Protein AF-Q0DZA4-F1 (afdb_monomer)

Solvent-accessible surface area (backbone atoms only — not comparable to full-atom values): 10925 Å² total; per-residue (Å²): 141,83,88,88,82,87,83,82,83,79,83,75,82,84,78,84,74,86,78,69,93,74,56,84,88,71,69,67,72,88,69,70,83,80,63,78,86,58,76,79,70,92,64,66,90,57,49,64,59,54,49,51,53,49,52,47,60,74,46,69,79,59,88,46,68,27,33,32,20,37,75,85,76,60,50,64,33,28,71,47,29,43,66,36,91,89,43,83,74,25,34,38,26,76,56,75,38,63,64,41,72,41,78,90,43,74,48,57,72,69,82,75,74,82,75,75,92,77,84,85,91,79,88,78,92,78,90,75,90,85,69,81,81,58,63,51,28,22,45,24,20,33,59,87,77,61,48,73,29,33,33,32,42,84,87,64,38,36,40,33,63,48,57,44,75,42,79,115

Secondary structure (DSSP, 8-state):
-----------------------TTS---------TTS---SS-TTHHHHHHHHHHHHHTT---SEEEE-TTT--EEEEEEEE-SS-TT-EEEEE-SSEEE-TT--EE--------S-----------TT---PPEEEEEEETTT--EEEEE-TTS-EEESS-EEE--

Mean predicted aligned error: 17.56 Å

Foldseek 3Di:
DDDDDDDDPDDDDDDPDDDDDDDPVPPPPPPPDPPPVDPPPPDDPCVVVVVVVVLCVVCVNDDAQFFWAAPPPRHTFDSHWDADPPDRQKIKDLDTDQKDWDPVDWDFPDPPPVDDDDDDDDDDDDDDDDDDRGWTWTFMAGNPPRHTAFTATPVSMTMGRRIDTDGD

pLDDT: mean 75.79, std 18.81, range [34.78, 96.31]

Nearest PDB structures (foldseek):
  8ou5-assembly1_C  TM=7.058E-01  e=1.230E-03  Magnetospirillum gryphiswaldense
  8ou7-assembly3_C  TM=6.328E-01  e=8.113E-04  Magnetospirillum gryphiswaldense
  8bc7-assembly3_C  TM=6.667E-01  e=1.978E-03  Magnetospirillum gryphiswaldense
  6r0v-assembly3_C  TM=5.732E-01  e=2.363E-03  Magnetospirillum gryphiswaldense MSR-1

Organism: Oryza sativa subsp. japonica (NCBI:txid39947)

Radius of gyration: 28.66 Å; Cα contacts (8 Å, |Δi|>4): 218; chains: 1; bounding box: 80×59×77 Å

Sequence (168 aa):
MEPEKSKEAASQPMEADAGGPVDPRELVSSDDEIDYSVEPEFYDPDLDDVDERWVSKQRKGRTSDAVLSCPACFTTLCLDCQRHETYVNQYRAMFVRNCKVKTDQILREGKGKRKNRKGKAADSSTTSEGEKKGAVYHPVCCEVCSTEVGVFDEDEVYHFFNVIPSNS

Structure (mmCIF, N/CA/C/O backbone):
data_AF-Q0DZA4-F1
#
_entry.id   AF-Q0DZA4-F1
#
loop_
_atom_site.group_PDB
_atom_site.id
_atom_site.type_symbol
_atom_site.label_atom_id
_atom_site.label_alt_id
_atom_site.label_comp_id
_atom_site.label_asym_id
_atom_site.label_entity_id
_atom_site.label_seq_id
_atom_site.pdbx_PDB_ins_code
_atom_site.Cartn_x
_atom_site.Cartn_y
_atom_site.Cartn_z
_atom_site.occupancy
_atom_site.B_iso_or_equiv
_atom_site.auth_seq_id
_atom_site.auth_comp_id
_atom_site.auth_asym_id
_atom_site.auth_atom_id
_atom_site.pdbx_PDB_model_num
ATOM 1 N N . MET A 1 1 ? 27.047 -24.185 -15.942 1.00 43.41 1 MET A N 1
ATOM 2 C CA . MET A 1 1 ? 27.638 -23.963 -17.275 1.00 43.41 1 MET A CA 1
ATOM 3 C C . MET A 1 1 ? 26.748 -22.927 -17.937 1.00 43.41 1 MET A C 1
ATOM 5 O O . MET A 1 1 ? 25.626 -23.280 -18.250 1.00 43.41 1 MET A O 1
ATOM 9 N N . GLU A 1 2 ? 27.020 -21.635 -18.027 1.00 60.03 2 GLU A N 1
ATOM 10 C CA . GLU A 1 2 ? 28.014 -20.680 -17.518 1.00 60.03 2 GLU A CA 1
ATOM 11 C C . GLU A 1 2 ? 27.255 -19.338 -17.322 1.00 60.03 2 GLU A C 1
ATOM 13 O O . GLU A 1 2 ? 26.161 -19.207 -17.875 1.00 60.03 2 GLU A O 1
ATOM 18 N N . PRO A 1 3 ? 27.752 -18.367 -16.530 1.00 55.94 3 PRO A N 1
ATOM 19 C CA . PRO A 1 3 ? 27.061 -17.102 -16.264 1.00 55.94 3 PRO A CA 1
ATOM 20 C C . PRO A 1 3 ? 27.668 -15.916 -17.049 1.00 55.94 3 PRO A C 1
ATOM 22 O O . PRO A 1 3 ? 28.881 -15.731 -17.026 1.00 55.94 3 PRO A O 1
ATOM 25 N N . GLU A 1 4 ? 26.850 -15.053 -17.661 1.00 61.06 4 GLU A N 1
ATOM 26 C CA . GLU A 1 4 ? 27.286 -13.762 -18.244 1.00 61.06 4 GLU A CA 1
ATOM 27 C C . GLU A 1 4 ? 26.515 -12.621 -17.553 1.00 61.06 4 GLU A C 1
ATOM 29 O O . GLU A 1 4 ? 25.305 -12.501 -17.701 1.00 61.06 4 GLU A O 1
ATOM 34 N N . LYS A 1 5 ? 27.067 -11.999 -16.504 1.00 55.72 5 LYS A N 1
ATOM 35 C CA . LYS A 1 5 ? 28.046 -10.892 -16.438 1.00 55.72 5 LYS A CA 1
ATOM 36 C C . LYS A 1 5 ? 27.422 -9.508 -16.687 1.00 55.72 5 LYS A C 1
ATOM 38 O O . LYS A 1 5 ? 27.333 -9.005 -17.800 1.00 55.72 5 LYS A O 1
ATOM 43 N N . SER A 1 6 ? 27.056 -8.902 -15.562 1.00 50.12 6 SER A N 1
ATOM 44 C CA . SER A 1 6 ? 26.687 -7.510 -15.314 1.00 50.12 6 SER A CA 1
ATOM 45 C C . SER A 1 6 ? 27.688 -6.509 -15.907 1.00 50.12 6 SER A C 1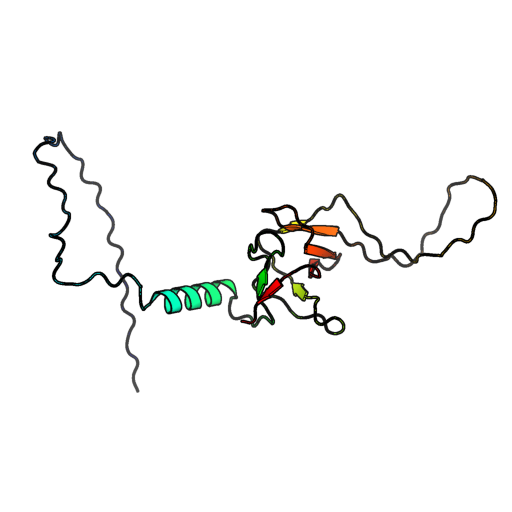
ATOM 47 O O . SER A 1 6 ? 28.897 -6.645 -15.717 1.00 50.12 6 SER A O 1
ATOM 49 N N . LYS A 1 7 ? 27.178 -5.465 -16.574 1.00 58.25 7 LYS A N 1
ATOM 50 C CA . LYS A 1 7 ? 27.932 -4.246 -16.896 1.00 58.25 7 LYS A CA 1
ATOM 51 C C . LYS A 1 7 ? 27.541 -3.145 -15.908 1.00 58.25 7 LYS A C 1
ATOM 53 O O . LYS A 1 7 ? 26.442 -2.607 -15.968 1.00 58.25 7 LYS A O 1
ATOM 58 N N . GLU A 1 8 ? 28.453 -2.864 -14.983 1.00 47.19 8 GLU A N 1
ATOM 59 C CA . GLU A 1 8 ? 28.474 -1.671 -14.134 1.00 47.19 8 GLU A CA 1
ATOM 60 C C . GLU A 1 8 ? 28.627 -0.412 -15.000 1.00 47.19 8 GLU A C 1
ATOM 62 O O . GLU A 1 8 ? 29.615 -0.263 -15.719 1.00 47.19 8 GLU A O 1
ATOM 67 N N . ALA A 1 9 ? 27.663 0.507 -14.911 1.00 50.69 9 ALA A N 1
ATOM 68 C CA . ALA A 1 9 ? 27.836 1.881 -15.362 1.00 50.69 9 ALA A CA 1
ATOM 69 C C . ALA A 1 9 ? 28.617 2.638 -14.278 1.00 50.69 9 ALA A C 1
ATOM 71 O O . ALA A 1 9 ? 28.088 2.973 -13.218 1.00 50.69 9 ALA A O 1
ATOM 72 N N . ALA A 1 10 ? 29.908 2.840 -14.533 1.00 45.31 10 ALA A N 1
ATOM 73 C CA . ALA A 1 10 ? 30.802 3.609 -13.686 1.00 45.31 10 ALA A CA 1
ATOM 74 C C . ALA A 1 10 ? 30.398 5.093 -13.694 1.00 45.31 10 ALA A C 1
ATOM 76 O O . ALA A 1 10 ? 30.588 5.792 -14.688 1.00 45.31 10 ALA A O 1
ATOM 77 N N . SER A 1 11 ? 29.872 5.586 -12.573 1.00 47.75 11 SER A N 1
ATOM 78 C CA . SER A 1 11 ? 29.773 7.019 -12.298 1.00 47.75 11 SER A CA 1
ATOM 79 C C . SER A 1 11 ? 31.179 7.560 -12.021 1.00 47.75 11 SER A C 1
ATOM 81 O O . SER A 1 11 ? 31.734 7.320 -10.947 1.00 47.75 11 SER A O 1
ATOM 83 N N . GLN A 1 12 ? 31.780 8.249 -12.989 1.00 47.38 12 GLN A N 1
ATOM 84 C CA . GLN A 1 12 ? 33.015 8.998 -12.752 1.00 47.38 12 GLN A CA 1
ATOM 85 C C . GLN A 1 12 ? 32.698 10.300 -11.993 1.00 47.38 12 GLN A C 1
ATOM 87 O O . GLN A 1 12 ? 31.665 10.920 -12.260 1.00 47.38 12 GLN A O 1
ATOM 92 N N . PRO A 1 13 ? 33.542 10.711 -11.031 1.00 43.53 13 PRO A N 1
ATOM 93 C CA . PRO A 1 13 ? 33.351 11.952 -10.296 1.00 43.53 13 PRO A CA 1
ATOM 94 C C . PRO A 1 13 ? 33.627 13.146 -11.217 1.00 43.53 13 PRO A C 1
ATOM 96 O O . PRO A 1 13 ? 34.617 13.174 -11.942 1.00 43.53 13 PRO A O 1
ATOM 99 N N . MET A 1 14 ? 3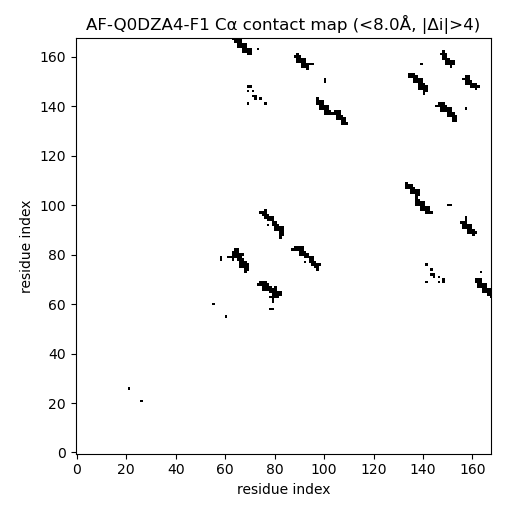2.730 14.130 -11.194 1.00 53.34 14 MET A N 1
ATOM 100 C CA . MET A 1 14 ? 32.925 15.412 -11.866 1.00 53.34 14 MET A CA 1
ATOM 101 C C . MET A 1 14 ? 33.959 16.215 -11.070 1.00 53.34 14 MET A C 1
ATOM 103 O O . MET A 1 14 ? 33.644 16.786 -10.026 1.00 53.34 14 MET A O 1
ATOM 107 N N . GLU A 1 15 ? 35.204 16.211 -11.537 1.00 46.72 15 GLU A N 1
ATOM 108 C CA . GLU A 1 15 ? 36.268 17.085 -11.045 1.00 46.72 15 GLU A CA 1
ATOM 109 C C . GLU A 1 15 ? 35.855 18.541 -11.339 1.00 46.72 15 GLU A C 1
ATOM 111 O O . GLU A 1 15 ? 35.679 18.936 -12.492 1.00 46.72 15 GLU A O 1
ATOM 116 N N . ALA A 1 16 ? 35.631 19.333 -10.289 1.00 42.31 16 ALA A N 1
ATOM 117 C CA . ALA A 1 16 ? 35.306 20.749 -10.400 1.00 42.31 16 ALA A CA 1
ATOM 118 C C . ALA A 1 16 ? 36.582 21.542 -10.720 1.00 42.31 16 ALA A C 1
ATOM 120 O O . ALA A 1 16 ? 37.296 21.968 -9.811 1.00 42.31 16 ALA A O 1
ATOM 121 N N . ASP A 1 17 ? 36.882 21.713 -12.008 1.00 53.50 17 ASP A N 1
ATOM 122 C CA . ASP A 1 17 ? 37.983 22.567 -12.454 1.00 53.50 17 ASP A CA 1
ATOM 123 C C . ASP A 1 17 ? 37.606 24.052 -12.319 1.00 53.50 17 ASP A C 1
ATOM 125 O O . ASP A 1 17 ? 36.531 24.507 -12.722 1.00 53.50 17 ASP A O 1
ATOM 129 N N . ALA A 1 18 ? 38.489 24.805 -11.669 1.00 47.88 18 ALA A N 1
ATOM 130 C CA . ALA A 1 18 ? 38.293 26.191 -11.276 1.00 47.88 18 ALA A CA 1
ATOM 131 C C . ALA A 1 18 ? 38.384 27.130 -12.495 1.00 47.88 18 ALA A C 1
ATOM 133 O O . ALA A 1 18 ? 39.462 27.588 -12.869 1.00 47.88 18 ALA A O 1
ATOM 134 N N . GLY A 1 19 ? 37.236 27.433 -13.106 1.00 48.84 19 GLY A N 1
ATOM 135 C CA . GLY A 1 19 ? 37.138 28.278 -14.298 1.00 48.84 19 GLY A CA 1
ATOM 136 C C . GLY A 1 19 ? 37.574 29.733 -14.074 1.00 48.84 19 GLY A C 1
ATOM 137 O O . GLY A 1 19 ? 36.951 30.478 -13.314 1.00 48.84 19 GLY A O 1
ATOM 138 N N . GLY A 1 20 ? 38.631 30.145 -14.781 1.00 58.97 20 GLY A N 1
ATOM 139 C CA . GLY A 1 20 ? 38.979 31.550 -15.019 1.00 58.97 20 GLY A CA 1
ATOM 140 C C . GLY A 1 20 ? 37.939 32.276 -15.895 1.00 58.97 20 GLY A C 1
ATOM 141 O O . GLY A 1 20 ? 36.919 31.690 -16.255 1.00 58.97 20 GLY A O 1
ATOM 142 N N . PR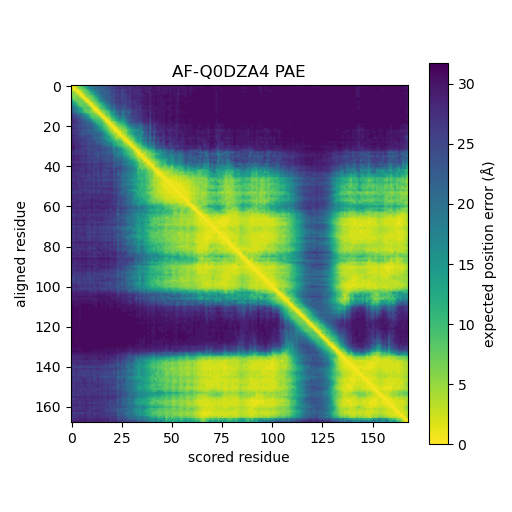O A 1 21 ? 38.154 33.563 -16.237 1.00 57.03 21 PRO A N 1
ATOM 143 C CA . PRO A 1 21 ? 37.183 34.347 -16.999 1.00 57.03 21 PRO A CA 1
ATOM 144 C C . PRO A 1 21 ? 37.001 33.756 -18.405 1.00 57.03 21 PRO A C 1
ATOM 146 O O . PRO A 1 21 ? 37.851 33.930 -19.274 1.00 57.03 21 PRO A O 1
ATOM 149 N N . VAL A 1 22 ? 35.892 33.044 -18.607 1.00 63.81 22 VAL A N 1
ATOM 150 C CA . VAL A 1 22 ? 35.478 32.495 -19.901 1.00 63.81 22 VAL A CA 1
ATOM 151 C C . VAL A 1 22 ? 34.923 33.620 -20.773 1.00 63.81 22 VAL A C 1
ATOM 153 O O . VAL A 1 22 ? 33.976 34.308 -20.385 1.00 63.81 22 VAL A O 1
ATOM 156 N N . ASP A 1 23 ? 35.538 33.847 -21.936 1.00 68.88 23 ASP A N 1
ATOM 157 C CA . ASP A 1 23 ? 35.034 34.802 -22.922 1.00 68.88 23 ASP A CA 1
ATOM 158 C C . ASP A 1 23 ? 33.668 34.293 -23.421 1.00 68.88 23 ASP A C 1
ATOM 160 O O . ASP A 1 23 ? 33.590 33.165 -23.916 1.00 68.88 23 ASP A O 1
ATOM 164 N N . PRO A 1 24 ? 32.575 35.074 -23.311 1.00 66.62 24 PRO A N 1
ATOM 165 C CA . PRO A 1 24 ? 31.252 34.648 -23.766 1.00 66.62 24 PRO A CA 1
ATOM 166 C C . PRO A 1 24 ? 31.196 34.247 -25.247 1.00 66.62 24 PRO A C 1
ATOM 168 O O . PRO A 1 24 ? 30.223 33.627 -25.669 1.00 66.62 24 PRO A O 1
ATOM 171 N N . ARG A 1 25 ? 32.211 34.606 -26.047 1.00 66.19 25 ARG A N 1
ATOM 172 C CA . ARG A 1 25 ? 32.350 34.185 -27.447 1.00 66.19 25 ARG A CA 1
ATOM 173 C C . ARG A 1 25 ? 32.928 32.780 -27.631 1.00 66.19 25 ARG A C 1
ATOM 175 O O . ARG A 1 25 ? 32.812 32.252 -28.731 1.00 66.19 25 ARG A O 1
ATOM 182 N N . GLU A 1 26 ? 33.512 32.186 -26.592 1.00 65.56 26 GLU A N 1
ATOM 183 C CA . GLU A 1 26 ? 34.106 30.839 -26.620 1.00 65.56 26 GLU A CA 1
ATOM 184 C C . GLU A 1 26 ? 33.272 29.788 -25.876 1.00 65.56 26 GLU A C 1
ATOM 186 O O . GLU A 1 26 ? 33.665 28.627 -25.789 1.00 65.56 26 GLU A O 1
ATOM 191 N N . LEU A 1 27 ? 32.076 30.158 -25.405 1.00 60.09 27 LEU A N 1
ATOM 192 C CA . LEU A 1 27 ? 31.051 29.199 -24.991 1.00 60.09 27 LEU A CA 1
ATOM 193 C C . LEU A 1 27 ? 30.441 28.531 -26.230 1.00 60.09 27 LEU A C 1
ATOM 195 O O . LEU A 1 27 ? 29.290 28.766 -26.596 1.00 60.09 27 LEU A O 1
ATOM 199 N N . VAL A 1 28 ? 31.239 27.703 -26.899 1.00 62.84 28 VAL A N 1
ATOM 200 C CA . VAL A 1 28 ? 30.720 26.703 -27.824 1.00 62.84 28 VAL A CA 1
ATOM 201 C C . VAL A 1 28 ? 30.038 25.642 -26.971 1.00 62.84 28 VAL A C 1
ATOM 203 O O . VAL A 1 28 ? 30.667 24.986 -26.143 1.00 62.84 28 VAL A O 1
ATOM 206 N N . SER A 1 29 ? 28.717 25.539 -27.104 1.00 66.31 29 SER A N 1
ATOM 207 C CA . SER A 1 29 ? 27.978 24.434 -26.507 1.00 66.31 29 SER A CA 1
ATOM 208 C C . SER A 1 29 ? 28.602 23.147 -27.031 1.00 66.31 29 SER A C 1
ATOM 210 O O . SER A 1 29 ? 28.665 22.962 -28.244 1.00 66.31 29 SER A O 1
ATOM 212 N N . SER A 1 30 ? 29.052 22.262 -26.145 1.00 68.69 30 SER A N 1
ATOM 213 C CA . SER A 1 30 ? 29.416 20.886 -26.497 1.00 68.69 30 SER A CA 1
ATOM 214 C C . SER A 1 30 ? 28.159 20.056 -26.797 1.00 68.69 30 SER A C 1
ATOM 216 O O . SER A 1 30 ? 28.050 18.914 -26.362 1.00 68.69 30 SER A O 1
ATOM 218 N N . ASP A 1 31 ? 27.176 20.676 -27.452 1.00 68.50 31 ASP A N 1
ATOM 219 C CA . ASP A 1 31 ? 26.031 19.994 -28.027 1.00 68.50 31 ASP A CA 1
ATOM 220 C C . ASP A 1 31 ? 26.592 19.325 -29.278 1.00 68.50 31 ASP A C 1
ATOM 222 O O . ASP A 1 31 ? 26.897 19.995 -30.269 1.00 68.50 31 ASP A O 1
ATOM 226 N N . ASP A 1 32 ? 26.887 18.031 -29.150 1.00 69.94 32 ASP A N 1
ATOM 227 C CA . ASP A 1 32 ? 27.207 17.156 -30.268 1.00 69.94 32 ASP A CA 1
ATOM 228 C C . ASP A 1 32 ? 26.259 17.460 -31.437 1.00 69.94 32 ASP A C 1
ATOM 230 O O . ASP A 1 32 ? 25.059 17.667 -31.249 1.00 69.94 32 ASP A O 1
ATOM 234 N N . GLU A 1 33 ? 26.813 17.523 -32.647 1.00 71.75 33 GLU A N 1
ATOM 235 C CA . GLU A 1 33 ? 26.064 17.723 -33.884 1.00 71.75 33 GLU A CA 1
ATOM 236 C C . GLU A 1 33 ? 24.861 16.767 -33.911 1.00 71.75 33 GLU A C 1
ATOM 238 O O . GLU A 1 33 ? 25.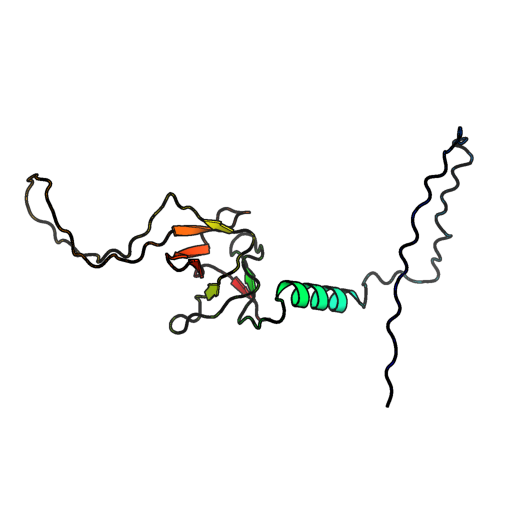029 15.550 -33.985 1.00 71.75 33 GLU A O 1
ATOM 243 N N . ILE A 1 34 ? 23.645 17.314 -33.787 1.00 69.25 34 ILE A N 1
ATOM 244 C CA . ILE A 1 34 ? 22.416 16.516 -33.793 1.00 69.25 34 ILE A CA 1
ATOM 245 C C . ILE A 1 34 ? 22.322 15.836 -35.162 1.00 69.25 34 ILE A C 1
ATOM 247 O O . ILE A 1 34 ? 22.031 16.488 -36.167 1.00 69.25 34 ILE A O 1
ATOM 251 N N . ASP A 1 35 ? 22.579 14.528 -35.209 1.00 72.62 35 ASP A N 1
ATOM 252 C CA . ASP A 1 35 ? 22.440 13.731 -36.424 1.00 72.62 35 ASP A CA 1
ATOM 253 C C . ASP A 1 35 ? 20.955 13.541 -36.761 1.00 72.62 35 ASP A C 1
ATOM 255 O O . ASP A 1 35 ? 20.298 12.602 -36.314 1.00 72.62 35 ASP A O 1
ATOM 259 N N . TYR A 1 36 ? 20.427 14.437 -37.595 1.00 72.88 36 TYR A N 1
ATOM 260 C CA . TYR A 1 36 ? 19.067 14.360 -38.135 1.00 72.88 36 TYR A CA 1
ATOM 261 C C . TYR A 1 36 ? 18.837 13.151 -39.066 1.00 72.88 36 TYR A C 1
ATOM 263 O O . TYR A 1 36 ? 17.719 12.971 -39.550 1.00 72.88 36 TYR A O 1
ATOM 271 N N . SER A 1 37 ? 19.863 12.339 -39.358 1.00 76.19 37 SER A N 1
ATOM 272 C CA . SER A 1 37 ? 19.718 11.094 -40.129 1.00 76.19 37 SER A CA 1
ATOM 273 C C . SER A 1 37 ? 19.120 9.962 -39.292 1.00 76.19 37 SER A C 1
ATOM 275 O O . SER A 1 37 ? 18.577 9.012 -39.858 1.00 76.19 37 SER A O 1
ATOM 277 N N . VAL A 1 38 ? 19.203 10.060 -37.962 1.00 72.81 38 VAL A N 1
ATOM 278 C CA . VAL A 1 38 ? 18.511 9.170 -37.029 1.00 72.81 38 VAL A CA 1
ATOM 279 C C . VAL A 1 38 ? 17.192 9.837 -36.656 1.00 72.81 38 VAL A C 1
ATOM 281 O O . VAL A 1 38 ? 17.176 10.857 -35.971 1.00 72.81 38 VAL A O 1
ATOM 284 N N . GLU A 1 39 ? 16.074 9.286 -37.132 1.00 75.19 39 GLU A N 1
ATOM 285 C CA . GLU A 1 39 ? 14.750 9.743 -36.705 1.00 75.19 39 GLU A CA 1
ATOM 286 C C . GLU A 1 39 ? 14.639 9.516 -35.189 1.00 75.19 39 GLU A C 1
ATOM 288 O O . GLU A 1 39 ? 14.797 8.373 -34.753 1.00 75.19 39 GLU A O 1
ATOM 293 N N . PRO A 1 40 ? 14.429 10.565 -34.367 1.00 73.19 40 PRO A N 1
ATOM 294 C CA . PRO A 1 40 ? 14.322 10.388 -32.929 1.00 73.19 40 PRO A CA 1
ATOM 295 C C . PRO A 1 40 ? 13.176 9.426 -32.630 1.00 73.19 40 PRO A C 1
ATOM 297 O O . PRO A 1 40 ? 12.013 9.732 -32.901 1.00 73.19 40 PRO A O 1
ATOM 300 N N . GLU A 1 41 ? 13.489 8.259 -32.072 1.00 74.12 41 GLU A N 1
ATOM 301 C CA . GLU A 1 41 ? 12.458 7.370 -31.557 1.00 74.12 41 GLU A CA 1
ATOM 302 C C . GLU A 1 41 ? 11.829 8.078 -30.350 1.00 74.12 41 GLU A C 1
ATOM 304 O O . GLU A 1 41 ? 12.411 8.178 -29.274 1.00 74.12 41 GLU A O 1
ATOM 309 N N . PHE A 1 42 ? 10.638 8.652 -30.541 1.00 79.00 42 PHE A N 1
ATOM 310 C CA . PHE A 1 42 ? 9.894 9.372 -29.499 1.00 79.00 42 PHE A CA 1
ATOM 311 C C . PHE A 1 42 ? 9.321 8.439 -28.410 1.00 79.00 42 PHE A C 1
ATOM 313 O O . PHE A 1 42 ? 8.430 8.838 -27.657 1.00 79.00 42 PHE A O 1
ATOM 320 N N . TYR A 1 43 ? 9.800 7.197 -28.339 1.00 83.06 43 TYR A N 1
ATOM 321 C CA . TYR A 1 43 ? 9.512 6.232 -27.289 1.00 83.06 43 TYR A CA 1
ATOM 322 C C . TYR A 1 43 ? 10.827 5.576 -26.855 1.00 83.06 43 TYR A C 1
ATOM 324 O O . TYR A 1 43 ? 11.719 5.358 -27.669 1.00 83.06 43 TYR A O 1
ATOM 332 N N . ASP A 1 44 ? 10.943 5.280 -25.566 1.00 83.75 44 ASP A N 1
ATOM 333 C CA . ASP A 1 44 ? 12.058 4.512 -25.024 1.00 83.75 44 ASP A CA 1
ATOM 334 C C . ASP A 1 44 ? 11.608 3.041 -24.932 1.00 83.75 44 ASP A C 1
ATOM 336 O O . ASP A 1 44 ? 10.670 2.751 -24.181 1.00 83.75 44 ASP A O 1
ATOM 340 N N . PRO A 1 45 ? 12.203 2.119 -25.714 1.00 86.38 45 PRO A N 1
ATOM 341 C CA . PRO A 1 45 ? 11.813 0.710 -25.716 1.00 86.38 45 PRO A CA 1
ATOM 342 C C . PRO A 1 45 ? 12.052 0.017 -24.367 1.00 86.38 45 PRO A C 1
ATOM 344 O O . PRO A 1 45 ? 11.411 -0.996 -24.096 1.00 86.38 45 PRO A O 1
ATOM 347 N N . ASP A 1 46 ? 12.930 0.559 -23.518 1.00 90.12 46 ASP A N 1
ATOM 348 C CA . ASP A 1 46 ? 13.270 -0.004 -22.211 1.00 90.12 46 ASP A CA 1
ATOM 349 C C . ASP A 1 46 ? 12.446 0.625 -21.068 1.00 90.12 46 ASP A C 1
ATOM 351 O O . ASP A 1 46 ? 12.597 0.236 -19.905 1.00 90.12 46 ASP A O 1
ATOM 355 N N . LEU A 1 47 ? 11.566 1.592 -21.362 1.00 89.25 47 LEU A N 1
ATOM 356 C CA . LEU A 1 47 ? 10.799 2.318 -20.344 1.00 89.25 47 LEU A CA 1
ATOM 357 C C . LEU A 1 47 ? 9.876 1.393 -19.545 1.00 89.25 47 LEU A C 1
ATOM 359 O O . LEU A 1 47 ? 9.848 1.470 -18.316 1.00 89.25 47 LEU A O 1
ATOM 363 N N . ASP A 1 48 ? 9.196 0.470 -20.228 1.00 88.25 48 ASP A N 1
ATOM 364 C CA . ASP A 1 48 ? 8.338 -0.536 -19.591 1.00 88.25 48 ASP A CA 1
ATOM 365 C C . ASP A 1 48 ? 9.147 -1.434 -18.635 1.00 88.25 48 ASP A C 1
ATOM 367 O O . ASP A 1 48 ? 8.728 -1.711 -17.509 1.00 88.25 48 ASP A O 1
ATOM 371 N N . ASP A 1 49 ? 10.354 -1.821 -19.049 1.00 92.38 49 ASP A N 1
ATOM 372 C CA . ASP A 1 49 ? 11.305 -2.628 -18.281 1.00 92.38 49 ASP A CA 1
ATOM 373 C C . ASP A 1 49 ? 11.790 -1.897 -17.015 1.00 92.38 49 ASP A C 1
ATOM 375 O O . ASP A 1 49 ? 11.915 -2.477 -15.927 1.00 92.38 49 ASP A O 1
ATOM 379 N N . VAL A 1 50 ? 12.090 -0.603 -17.146 1.00 92.06 50 VAL A N 1
ATOM 380 C CA . VAL A 1 50 ? 12.497 0.262 -16.031 1.00 92.06 50 VAL A CA 1
ATOM 381 C C . VAL A 1 50 ? 11.347 0.424 -15.037 1.00 92.06 50 VAL A C 1
ATOM 383 O O . VAL A 1 50 ? 11.564 0.292 -13.822 1.00 92.06 50 VAL A O 1
ATOM 386 N N . ASP A 1 51 ? 10.133 0.642 -15.534 1.00 87.88 51 ASP A N 1
ATOM 387 C CA . ASP A 1 51 ? 8.931 0.793 -14.720 1.00 87.88 51 ASP A CA 1
ATOM 388 C C . ASP A 1 51 ? 8.573 -0.508 -13.988 1.00 87.88 51 ASP A C 1
ATOM 390 O O . ASP A 1 51 ? 8.323 -0.483 -12.775 1.00 87.88 51 ASP A O 1
ATOM 394 N N . GLU A 1 52 ? 8.648 -1.668 -14.648 1.00 87.50 52 GLU A N 1
ATOM 395 C CA . GLU A 1 52 ? 8.416 -2.972 -14.013 1.00 87.50 52 GLU A CA 1
ATOM 396 C C . GLU A 1 52 ? 9.420 -3.231 -12.877 1.00 87.50 52 GLU A C 1
ATOM 398 O O . GLU A 1 52 ? 9.045 -3.651 -11.768 1.00 87.50 52 GLU A O 1
ATOM 403 N N . ARG A 1 53 ? 10.704 -2.917 -13.099 1.00 88.50 53 ARG A N 1
ATOM 404 C CA . ARG A 1 53 ? 11.747 -3.018 -12.062 1.00 88.50 53 ARG A CA 1
ATOM 405 C C . ARG A 1 53 ? 11.464 -2.072 -10.898 1.00 88.50 53 ARG A C 1
ATOM 407 O O . ARG A 1 53 ? 11.653 -2.454 -9.735 1.00 88.50 53 ARG A O 1
ATOM 414 N N . TRP A 1 54 ? 10.989 -0.856 -11.172 1.00 87.25 54 TRP A N 1
ATOM 415 C CA . TRP A 1 54 ? 10.605 0.096 -10.132 1.00 87.25 54 TRP A CA 1
ATOM 416 C C . TRP A 1 54 ? 9.422 -0.421 -9.307 1.00 87.25 54 TRP A C 1
ATOM 418 O O . TRP A 1 54 ? 9.508 -0.440 -8.073 1.00 87.25 54 TRP A O 1
ATOM 428 N N . VAL A 1 55 ? 8.358 -0.909 -9.953 1.00 81.81 55 VAL A N 1
ATOM 429 C CA . VAL A 1 55 ? 7.174 -1.469 -9.278 1.00 81.81 55 VAL A CA 1
ATOM 430 C C . VAL A 1 55 ? 7.567 -2.670 -8.421 1.00 81.81 55 VAL A C 1
ATOM 432 O O . VAL A 1 55 ? 7.210 -2.729 -7.240 1.00 81.81 55 VAL A O 1
ATOM 435 N N . SER A 1 56 ? 8.375 -3.582 -8.961 1.00 84.12 56 SER A N 1
ATOM 436 C CA . SER A 1 56 ? 8.889 -4.755 -8.244 1.00 84.12 56 SER A CA 1
ATOM 437 C C . SER A 1 56 ? 9.684 -4.362 -6.996 1.00 84.12 56 SER A C 1
ATOM 439 O O . SER A 1 56 ? 9.492 -4.928 -5.912 1.00 84.12 56 SER A O 1
ATOM 441 N N . LYS A 1 57 ? 10.520 -3.321 -7.106 1.00 87.12 57 LYS A N 1
ATOM 442 C CA . LYS A 1 57 ? 11.271 -2.756 -5.977 1.00 87.12 57 LYS A CA 1
ATOM 443 C C . LYS A 1 57 ? 10.351 -2.142 -4.920 1.00 87.12 57 LYS A C 1
ATOM 445 O O . LYS A 1 57 ? 10.591 -2.340 -3.728 1.00 87.12 57 LYS A O 1
ATOM 450 N N . GLN A 1 58 ? 9.295 -1.432 -5.323 1.00 82.38 58 GLN A N 1
ATOM 451 C CA . GLN A 1 58 ? 8.320 -0.866 -4.383 1.00 82.38 58 GLN A CA 1
ATOM 452 C C . GLN A 1 58 ? 7.513 -1.953 -3.663 1.00 82.38 58 GLN A C 1
ATOM 454 O O . GLN A 1 58 ? 7.292 -1.843 -2.455 1.00 82.38 58 GLN A O 1
ATOM 459 N N . ARG A 1 59 ? 7.124 -3.019 -4.374 1.00 79.56 59 ARG A N 1
ATOM 460 C CA . ARG A 1 59 ? 6.373 -4.156 -3.814 1.00 79.56 59 ARG A CA 1
ATOM 461 C C . ARG A 1 59 ? 7.217 -5.066 -2.925 1.00 79.56 59 ARG A C 1
ATOM 463 O O . ARG A 1 59 ? 6.656 -5.830 -2.143 1.00 79.56 59 ARG A O 1
ATOM 470 N N . LYS A 1 60 ? 8.553 -5.001 -3.010 1.00 82.62 60 LYS A N 1
ATOM 471 C CA . LYS A 1 60 ? 9.483 -5.855 -2.240 1.00 82.62 60 LYS A CA 1
ATOM 472 C C . LYS A 1 60 ? 9.173 -7.356 -2.396 1.00 82.62 60 LYS A C 1
ATOM 474 O O . LYS A 1 60 ? 9.310 -8.116 -1.441 1.00 82.62 60 LYS A O 1
ATOM 479 N N . GLY A 1 61 ? 8.712 -7.764 -3.582 1.00 78.38 61 GLY A N 1
ATOM 480 C CA . GLY A 1 61 ? 8.344 -9.151 -3.892 1.00 78.38 61 GLY A CA 1
ATOM 481 C C . GLY A 1 61 ? 6.990 -9.623 -3.349 1.00 78.38 61 GLY A C 1
ATOM 482 O O . GLY A 1 61 ? 6.707 -10.816 -3.402 1.00 78.38 61 GLY A O 1
ATOM 483 N N . ARG A 1 62 ? 6.147 -8.729 -2.819 1.00 80.44 62 ARG A N 1
ATOM 484 C CA . ARG A 1 62 ? 4.789 -9.084 -2.385 1.00 80.44 62 ARG A CA 1
ATOM 485 C C . ARG A 1 62 ? 3.834 -9.121 -3.572 1.00 80.44 62 ARG A C 1
ATOM 487 O O . ARG A 1 62 ? 3.882 -8.252 -4.443 1.00 80.44 62 ARG A O 1
ATOM 494 N N . THR A 1 63 ? 2.960 -10.119 -3.578 1.00 80.69 63 THR A N 1
ATOM 495 C CA . THR A 1 63 ? 1.832 -10.213 -4.505 1.00 80.69 63 THR A CA 1
ATOM 496 C C . THR A 1 63 ? 0.681 -9.370 -3.975 1.00 80.69 63 THR A C 1
ATOM 498 O O . THR A 1 63 ? 0.315 -9.522 -2.810 1.00 80.69 63 THR A O 1
ATOM 501 N N . SER A 1 64 ? 0.105 -8.519 -4.817 1.00 86.44 64 SER A N 1
ATOM 502 C CA . SER A 1 64 ? -1.070 -7.720 -4.479 1.00 86.44 64 SER A CA 1
ATOM 503 C C . SER A 1 64 ? -2.247 -8.081 -5.376 1.00 86.44 64 SER A C 1
ATOM 505 O O . SER A 1 64 ? -2.057 -8.420 -6.543 1.00 86.44 64 SER A O 1
ATOM 507 N N . ASP A 1 65 ? -3.462 -8.018 -4.830 1.00 88.62 65 ASP A N 1
ATOM 508 C CA . ASP A 1 65 ? -4.679 -8.362 -5.577 1.00 88.62 65 ASP A CA 1
ATOM 509 C C . ASP A 1 65 ? -5.083 -7.248 -6.553 1.00 88.62 65 ASP A C 1
ATOM 511 O O . ASP A 1 65 ? -5.716 -7.504 -7.576 1.00 88.62 65 ASP A O 1
ATOM 515 N N . ALA A 1 66 ? -4.750 -5.998 -6.220 1.00 91.00 66 ALA A N 1
ATOM 516 C CA . ALA A 1 66 ? -5.025 -4.825 -7.037 1.00 91.00 66 ALA A CA 1
ATOM 517 C C . ALA A 1 66 ? -4.086 -3.659 -6.687 1.00 91.00 66 ALA A C 1
ATOM 519 O O . ALA A 1 66 ? -3.493 -3.598 -5.604 1.00 91.00 66 ALA A O 1
ATOM 520 N N . VAL A 1 67 ? -4.014 -2.687 -7.594 1.00 91.31 67 VAL A N 1
ATOM 521 C CA . VAL A 1 67 ? -3.521 -1.332 -7.325 1.00 91.31 67 VAL A CA 1
ATOM 522 C C . VAL A 1 67 ? -4.729 -0.422 -7.118 1.00 91.31 67 VAL A C 1
ATOM 524 O O . VAL A 1 67 ? -5.643 -0.418 -7.938 1.00 91.31 67 VAL A O 1
ATOM 527 N N . LEU A 1 68 ? -4.761 0.336 -6.021 1.00 94.06 68 LEU A N 1
ATOM 528 C CA . LEU A 1 68 ? -5.902 1.185 -5.668 1.00 94.06 68 LEU A CA 1
ATOM 529 C C . LEU A 1 68 ? -5.623 2.645 -6.006 1.00 94.06 68 LEU A C 1
ATOM 531 O O . LEU A 1 68 ? -4.627 3.209 -5.545 1.00 94.06 68 LEU A O 1
ATOM 535 N N . SER A 1 69 ? -6.557 3.273 -6.714 1.00 95.00 69 SER A N 1
ATOM 536 C CA . SER A 1 69 ? -6.508 4.688 -7.088 1.00 95.00 69 SER A CA 1
ATOM 537 C C . SER A 1 69 ? -7.673 5.477 -6.494 1.00 95.00 69 SER A C 1
ATOM 539 O O . SER A 1 69 ? -8.770 4.956 -6.267 1.00 95.00 69 SER A O 1
ATOM 541 N N . CYS A 1 70 ? -7.436 6.764 -6.237 1.00 95.69 70 CYS A N 1
ATOM 542 C CA . CYS A 1 70 ? -8.455 7.682 -5.744 1.00 95.69 70 CYS A CA 1
ATOM 543 C C . CYS A 1 70 ? -9.557 7.898 -6.794 1.00 95.69 70 CYS A C 1
ATOM 545 O O . CYS A 1 70 ? -9.234 8.200 -7.941 1.00 95.69 70 CYS A O 1
ATOM 547 N N . PRO A 1 71 ? -10.849 7.843 -6.427 1.00 94.75 71 PRO A N 1
ATOM 548 C CA . PRO A 1 71 ? -11.939 8.012 -7.387 1.00 94.75 71 PRO A CA 1
ATOM 549 C C . PRO A 1 71 ? -12.072 9.436 -7.946 1.00 94.75 71 PRO A C 1
ATOM 551 O O . PRO A 1 71 ? -12.685 9.618 -8.991 1.00 94.75 71 PRO A O 1
ATOM 554 N N . ALA A 1 72 ? -11.531 10.449 -7.261 1.00 94.56 72 ALA A N 1
ATOM 555 C CA . ALA A 1 72 ? -11.663 11.846 -7.676 1.00 94.56 72 ALA A CA 1
ATOM 556 C C . ALA A 1 72 ? -10.467 12.343 -8.503 1.00 94.56 72 ALA A C 1
ATOM 558 O O . ALA A 1 72 ? -10.653 12.989 -9.528 1.00 94.56 72 ALA A O 1
ATOM 559 N N . CYS A 1 73 ? -9.240 12.060 -8.055 1.00 95.56 73 CYS A N 1
ATOM 560 C CA . CYS A 1 73 ? -8.016 12.564 -8.687 1.00 95.56 73 CYS A CA 1
ATOM 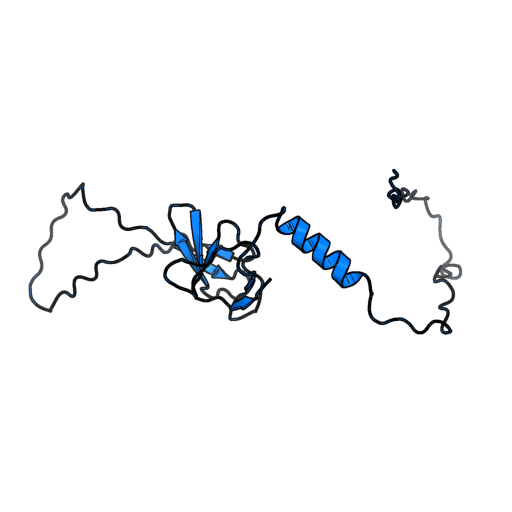561 C C . CYS A 1 73 ? -7.132 11.471 -9.300 1.00 95.56 73 CYS A C 1
ATOM 563 O O . CYS A 1 73 ? -6.039 11.782 -9.759 1.00 95.56 73 CYS A O 1
ATOM 565 N N . PHE A 1 74 ? -7.561 10.204 -9.271 1.00 94.44 74 PHE A N 1
ATOM 566 C CA . PHE A 1 74 ? -6.827 9.043 -9.797 1.00 94.44 74 PHE A CA 1
ATOM 567 C C . PHE A 1 74 ? -5.422 8.822 -9.214 1.00 94.44 74 PHE A C 1
ATOM 569 O O . PHE A 1 74 ? -4.703 7.937 -9.664 1.00 94.44 74 PHE A O 1
ATOM 576 N N . THR A 1 75 ? -5.039 9.561 -8.170 1.00 94.69 75 THR A N 1
ATOM 577 C CA . THR A 1 75 ? -3.776 9.352 -7.457 1.00 94.69 75 THR A CA 1
ATOM 578 C C . THR A 1 75 ? -3.730 7.950 -6.860 1.00 94.69 75 THR A C 1
ATOM 580 O O . THR A 1 75 ? -4.685 7.525 -6.207 1.00 94.69 75 THR A O 1
ATOM 583 N N . THR A 1 76 ? -2.610 7.257 -7.046 1.00 93.62 76 THR A N 1
ATOM 584 C CA . THR A 1 76 ? -2.363 5.932 -6.474 1.00 93.62 76 THR A CA 1
ATOM 585 C C . THR A 1 76 ? -2.344 5.997 -4.949 1.00 93.62 76 THR A C 1
ATOM 587 O O . THR A 1 76 ? -1.500 6.663 -4.355 1.00 93.62 76 THR A O 1
ATOM 590 N N . LEU A 1 77 ? -3.269 5.284 -4.310 1.00 94.06 77 LEU A N 1
ATOM 591 C CA . LEU A 1 77 ? -3.414 5.218 -2.855 1.00 94.06 77 LEU A CA 1
ATOM 592 C C . LEU A 1 77 ? -2.711 3.999 -2.259 1.00 94.06 77 LEU A C 1
ATOM 594 O O . LEU A 1 77 ? -2.236 4.040 -1.126 1.00 94.06 77 LEU A O 1
ATOM 598 N N . CYS A 1 78 ? -2.656 2.889 -2.995 1.00 92.19 78 CYS A N 1
ATOM 599 C CA . CYS A 1 78 ? -2.070 1.652 -2.496 1.00 92.19 78 CYS A CA 1
ATOM 600 C C . CYS A 1 78 ? -1.567 0.767 -3.642 1.00 92.19 78 CYS A C 1
ATOM 602 O O . CYS A 1 78 ? -2.260 0.587 -4.639 1.00 92.19 78 CYS A O 1
ATOM 604 N N . LEU A 1 79 ? -0.366 0.204 -3.480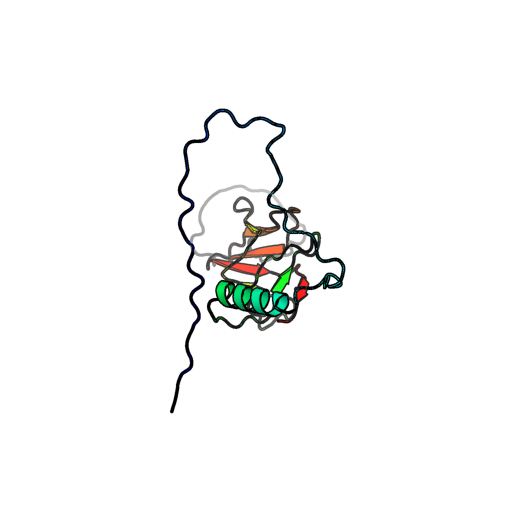 1.00 89.06 79 LEU A N 1
ATOM 605 C CA . LEU A 1 79 ? 0.234 -0.765 -4.410 1.00 89.06 79 LEU A CA 1
ATOM 606 C C . LEU A 1 79 ? 0.132 -2.217 -3.906 1.00 89.06 79 LEU A C 1
ATOM 608 O O . LEU A 1 79 ? 0.380 -3.143 -4.679 1.00 89.06 79 LEU A O 1
ATOM 612 N N . ASP A 1 80 ? -0.175 -2.394 -2.617 1.00 89.12 80 ASP A N 1
ATOM 613 C CA . ASP A 1 80 ? -0.139 -3.662 -1.885 1.00 89.12 80 ASP A CA 1
ATOM 614 C C . ASP A 1 80 ? -1.408 -3.810 -1.037 1.00 89.12 80 ASP A C 1
ATOM 616 O O . ASP A 1 80 ? -1.486 -3.324 0.096 1.00 89.12 80 ASP A O 1
ATOM 620 N N . CYS A 1 81 ? -2.433 -4.421 -1.629 1.00 91.69 81 CYS A N 1
ATOM 621 C CA . CYS A 1 81 ? -3.718 -4.639 -0.982 1.00 91.69 81 CYS A CA 1
ATOM 622 C C . CYS A 1 81 ? -4.227 -6.066 -1.197 1.00 91.69 81 CYS A C 1
ATOM 624 O O . CYS A 1 81 ? -3.910 -6.717 -2.196 1.00 91.69 81 CYS A O 1
ATOM 626 N N . GLN A 1 82 ? -5.043 -6.514 -0.246 1.00 91.81 82 GLN A N 1
ATOM 627 C CA . GLN A 1 82 ? -5.760 -7.778 -0.280 1.00 91.81 82 GLN A CA 1
ATOM 628 C C . GLN A 1 82 ? -7.260 -7.507 -0.387 1.00 91.81 82 GLN A C 1
ATOM 630 O O . GLN A 1 82 ? -7.809 -6.665 0.330 1.00 91.81 82 GLN A O 1
ATOM 635 N N . ARG A 1 83 ? -7.952 -8.226 -1.263 1.00 92.88 83 ARG A N 1
ATOM 636 C CA . ARG A 1 83 ? -9.403 -8.131 -1.413 1.00 92.88 83 ARG A CA 1
ATOM 637 C C . ARG A 1 83 ? -10.103 -8.680 -0.171 1.00 92.88 83 ARG A C 1
ATOM 639 O O . ARG A 1 83 ? -9.726 -9.718 0.369 1.00 92.88 83 ARG A O 1
ATOM 646 N N . HIS A 1 84 ? -11.144 -7.994 0.286 1.00 90.12 84 HIS A N 1
ATOM 647 C CA . HIS A 1 84 ? -11.941 -8.458 1.415 1.00 90.12 84 HIS A CA 1
ATOM 648 C C . HIS A 1 84 ? -12.699 -9.749 1.052 1.00 90.12 84 HIS A C 1
ATOM 650 O O . HIS A 1 84 ? -13.288 -9.845 -0.023 1.00 90.12 84 HIS A O 1
ATOM 656 N N . GLU A 1 85 ? -12.739 -10.720 1.972 1.00 87.88 85 GLU A N 1
ATOM 657 C CA . GLU A 1 85 ? -13.328 -12.053 1.740 1.00 87.88 85 GLU A CA 1
ATOM 658 C C . GLU A 1 85 ? -14.830 -11.981 1.409 1.00 87.88 85 GLU A C 1
ATOM 660 O O . GLU A 1 85 ? -15.294 -12.563 0.434 1.00 87.88 85 GLU A O 1
ATOM 665 N N . THR A 1 86 ? -15.591 -11.200 2.182 1.00 89.00 86 THR A N 1
ATOM 666 C CA . THR A 1 86 ? -17.034 -10.995 1.959 1.00 89.00 86 THR A CA 1
ATOM 667 C C . THR A 1 86 ? -17.361 -9.985 0.855 1.00 89.00 86 THR A C 1
ATOM 669 O O . THR A 1 86 ? -18.303 -10.187 0.089 1.00 89.00 86 THR A O 1
ATOM 672 N N . TYR A 1 87 ? -16.633 -8.864 0.794 1.00 88.94 87 TYR A N 1
ATOM 673 C CA . TYR A 1 87 ? -16.970 -7.720 -0.048 1.00 88.94 87 TYR A CA 1
ATOM 674 C C . TYR A 1 87 ? -15.929 -7.532 -1.141 1.00 88.94 87 TYR A C 1
ATOM 676 O O . TYR A 1 87 ? -14.872 -6.945 -0.953 1.00 88.94 87 TYR A O 1
ATOM 684 N N . VAL A 1 88 ? -16.297 -7.986 -2.327 1.00 86.75 88 VAL A N 1
ATOM 685 C CA . VAL A 1 88 ? -15.499 -7.945 -3.556 1.00 86.75 88 VAL A CA 1
ATOM 686 C C . VAL A 1 88 ? -14.949 -6.553 -3.906 1.00 86.75 88 VAL A C 1
ATOM 688 O O . VAL A 1 88 ? -13.894 -6.464 -4.531 1.00 86.75 88 VAL A O 1
ATOM 691 N N . ASN A 1 89 ? -15.657 -5.485 -3.540 1.00 90.06 89 ASN A N 1
ATOM 692 C CA . ASN A 1 89 ? -15.295 -4.092 -3.809 1.00 90.06 89 ASN A CA 1
ATOM 693 C C . ASN A 1 89 ? -14.525 -3.419 -2.660 1.00 90.06 89 ASN A C 1
ATOM 695 O O . ASN A 1 89 ? -14.277 -2.217 -2.726 1.00 90.06 89 ASN A O 1
ATOM 699 N N . GLN A 1 90 ? -14.201 -4.161 -1.602 1.00 93.12 90 GLN A N 1
ATOM 700 C CA . GLN A 1 90 ? -13.442 -3.648 -0.471 1.00 93.12 90 GLN A CA 1
ATOM 701 C C . GLN A 1 90 ? -12.059 -4.277 -0.434 1.00 93.12 90 GLN A C 1
ATOM 703 O O . GLN A 1 90 ? -11.876 -5.449 -0.769 1.00 93.12 90 GLN A O 1
ATOM 708 N N . TYR A 1 91 ? -11.089 -3.489 0.007 1.00 94.81 91 TYR A N 1
ATOM 709 C CA . TYR A 1 91 ? -9.691 -3.886 0.042 1.00 94.81 91 TYR A CA 1
ATOM 710 C C . TYR A 1 91 ? -9.084 -3.524 1.389 1.00 94.81 91 TYR A C 1
ATOM 712 O O . TYR A 1 91 ? -9.355 -2.457 1.941 1.00 94.81 91 TYR A O 1
ATOM 720 N N . ARG A 1 92 ? -8.262 -4.426 1.916 1.00 93.75 92 ARG A N 1
ATOM 721 C CA . ARG A 1 92 ? -7.485 -4.244 3.137 1.00 93.75 92 ARG A CA 1
ATOM 722 C C . ARG A 1 92 ? -6.035 -4.000 2.757 1.00 93.75 92 ARG A C 1
ATOM 724 O O . ARG A 1 92 ? -5.491 -4.708 1.912 1.00 93.75 92 ARG A O 1
ATOM 731 N N . ALA A 1 93 ? -5.409 -3.013 3.374 1.00 93.81 93 ALA A N 1
ATOM 732 C CA . ALA A 1 93 ? -4.005 -2.711 3.145 1.00 93.81 93 ALA A CA 1
ATOM 733 C C . ALA A 1 93 ? -3.308 -2.355 4.455 1.00 93.81 93 ALA A C 1
ATOM 735 O O . ALA A 1 93 ? -3.902 -1.739 5.337 1.00 93.81 93 ALA A O 1
ATOM 736 N N . MET A 1 94 ? -2.027 -2.701 4.544 1.00 91.44 94 MET A N 1
ATOM 737 C CA . MET A 1 94 ? -1.154 -2.272 5.644 1.00 91.44 94 MET A CA 1
ATOM 738 C C . MET A 1 94 ? -0.349 -1.025 5.268 1.00 91.44 94 MET A C 1
ATOM 740 O O . MET A 1 94 ? -0.033 -0.196 6.114 1.00 91.44 94 MET A O 1
ATOM 744 N N . PHE A 1 95 ? -0.012 -0.881 3.983 1.00 89.00 95 PHE A N 1
ATOM 745 C CA . PHE A 1 95 ? 0.841 0.191 3.483 1.00 89.00 95 PHE A CA 1
ATOM 746 C C . PHE A 1 95 ? 0.087 1.028 2.459 1.00 89.00 95 PHE A C 1
ATOM 748 O O . PHE A 1 95 ? -0.351 0.529 1.423 1.00 89.00 95 PHE A O 1
ATOM 755 N N . VAL A 1 96 ? -0.031 2.320 2.740 1.00 91.94 96 VAL A N 1
ATOM 756 C CA . VAL A 1 96 ? -0.730 3.279 1.885 1.00 91.94 96 VAL A CA 1
ATOM 757 C C . VAL A 1 96 ? 0.206 4.411 1.485 1.00 91.94 96 VAL A C 1
ATOM 759 O O . VAL A 1 96 ? 1.203 4.692 2.152 1.00 91.94 96 VAL A O 1
ATOM 762 N N . ARG A 1 97 ? -0.115 5.061 0.373 1.00 91.50 97 ARG A N 1
ATOM 763 C CA . ARG A 1 97 ? 0.525 6.277 -0.123 1.00 91.50 97 ARG A CA 1
ATOM 764 C C . ARG A 1 97 ? -0.538 7.339 -0.336 1.00 91.50 97 ARG A C 1
ATOM 766 O O . ARG A 1 97 ? -1.696 7.015 -0.579 1.00 91.50 97 ARG A O 1
ATOM 773 N N . ASN A 1 98 ? -0.147 8.606 -0.219 1.00 92.62 98 ASN A N 1
ATOM 774 C CA . ASN A 1 98 ? -1.027 9.737 -0.518 1.00 92.62 98 ASN A CA 1
ATOM 775 C C . ASN A 1 98 ? -2.370 9.679 0.247 1.00 92.62 98 ASN A C 1
ATOM 777 O O . ASN A 1 98 ? -3.417 10.053 -0.289 1.00 92.62 98 ASN A O 1
ATOM 781 N N . CYS A 1 99 ? -2.348 9.181 1.488 1.00 93.94 99 CYS A N 1
ATOM 782 C CA . CYS A 1 99 ? -3.510 9.026 2.364 1.00 93.94 99 CYS A CA 1
ATOM 783 C C . CYS A 1 99 ? -3.276 9.761 3.690 1.00 93.94 99 CYS A C 1
ATOM 785 O O . CYS A 1 99 ? -2.205 9.655 4.284 1.00 93.94 99 CYS A O 1
ATOM 787 N N . LYS A 1 100 ? -4.303 10.456 4.184 1.00 94.88 100 LYS A N 1
ATOM 788 C CA . LYS A 1 100 ? -4.333 11.147 5.476 1.00 94.88 100 LYS A CA 1
ATOM 789 C C . LYS A 1 100 ? -5.434 10.562 6.356 1.00 94.88 100 LYS A C 1
ATOM 791 O O . LYS A 1 100 ? -6.607 10.592 5.982 1.00 94.88 100 LYS A O 1
ATOM 796 N N . VAL A 1 101 ? -5.061 10.079 7.538 1.00 94.50 101 VAL A N 1
ATOM 797 C CA . VAL A 1 101 ? -6.006 9.596 8.554 1.00 94.50 101 VAL A CA 1
ATOM 798 C C . VAL A 1 101 ? -6.490 10.780 9.388 1.00 94.50 101 VAL A C 1
ATOM 800 O O . VAL A 1 101 ? -5.687 11.558 9.904 1.00 94.50 101 VAL A O 1
ATOM 803 N N . LYS A 1 102 ? -7.808 10.947 9.506 1.00 91.31 102 LYS A N 1
ATOM 804 C CA . LYS A 1 102 ? -8.425 11.957 10.375 1.00 91.31 102 LYS A CA 1
ATOM 805 C C . LYS A 1 102 ? -8.698 11.340 11.746 1.00 91.31 102 LYS A C 1
ATOM 807 O O . LYS A 1 102 ? -9.805 10.883 12.012 1.00 91.31 102 LYS A O 1
ATOM 812 N N . THR A 1 103 ? -7.697 11.354 12.622 1.00 86.12 103 THR A N 1
ATOM 813 C CA . THR A 1 103 ? -7.797 10.783 13.979 1.00 86.12 103 THR A CA 1
ATOM 814 C C . THR A 1 103 ? -8.820 11.505 14.866 1.00 86.12 103 THR A C 1
ATOM 816 O O . THR A 1 103 ? -9.316 10.944 15.836 1.00 86.12 103 THR A O 1
ATOM 819 N N . ASP A 1 104 ? -9.195 12.736 14.507 1.00 79.94 104 ASP A N 1
ATOM 820 C CA . ASP A 1 104 ? -10.186 13.533 15.240 1.00 79.94 104 ASP A CA 1
ATOM 821 C C . ASP A 1 104 ? -11.610 12.959 15.153 1.00 79.94 104 ASP A C 1
ATOM 823 O O . ASP A 1 104 ? -12.477 13.297 15.961 1.00 79.94 104 ASP A O 1
ATOM 827 N N . GLN A 1 105 ? -11.879 12.116 14.153 1.00 74.25 105 GLN A N 1
ATOM 828 C CA . GLN A 1 105 ? -13.196 11.544 13.907 1.00 74.25 105 GLN A CA 1
ATOM 829 C C . GLN A 1 105 ? -13.160 10.048 14.203 1.00 74.25 105 GLN A C 1
ATOM 831 O O . GLN A 1 105 ? -12.526 9.278 13.493 1.00 74.25 105 GLN A O 1
ATOM 836 N N . ILE A 1 106 ? -13.861 9.636 15.258 1.00 77.12 106 ILE A N 1
ATOM 837 C CA . ILE A 1 106 ? -14.019 8.229 15.628 1.00 77.12 106 ILE A CA 1
ATOM 838 C C . ILE A 1 106 ? -15.403 7.769 15.174 1.00 77.12 106 ILE A C 1
ATOM 840 O O . ILE A 1 106 ? -16.423 8.135 15.768 1.00 77.12 106 ILE A O 1
ATOM 844 N N . LEU A 1 107 ? -15.440 6.938 14.136 1.00 70.38 107 LEU A N 1
ATOM 845 C CA . LEU A 1 107 ? -16.623 6.178 13.768 1.00 70.38 107 LEU A CA 1
ATOM 846 C C . LEU A 1 107 ? -16.672 4.931 14.656 1.00 70.38 107 LEU A C 1
ATOM 848 O O . LEU A 1 107 ? -15.829 4.046 14.566 1.00 70.38 107 LEU A O 1
ATOM 852 N N . ARG A 1 108 ? -17.667 4.863 15.540 1.00 71.38 108 ARG A N 1
ATOM 853 C CA . ARG A 1 108 ? -17.992 3.626 16.260 1.00 71.38 108 ARG A CA 1
ATOM 854 C C . ARG A 1 108 ? -19.071 2.898 15.486 1.00 71.38 108 ARG A C 1
ATOM 856 O O . ARG A 1 108 ? -20.059 3.530 15.104 1.00 71.38 108 ARG A O 1
ATOM 863 N N . GLU A 1 109 ? -18.940 1.583 15.332 1.00 62.91 109 GLU A N 1
ATOM 864 C CA . GLU A 1 109 ? -20.041 0.745 14.855 1.00 62.91 109 GLU A CA 1
ATOM 865 C C . GLU A 1 109 ? -21.219 0.841 15.832 1.00 62.91 109 GLU A C 1
ATOM 867 O O . GLU A 1 109 ? -21.324 0.153 16.852 1.00 62.91 109 GLU A O 1
ATOM 872 N N . GLY A 1 110 ? -22.117 1.779 15.549 1.00 55.38 110 GLY A N 1
ATOM 873 C CA . GLY A 1 110 ? -23.315 1.977 16.327 1.00 55.38 110 GLY A CA 1
ATOM 874 C C . GLY A 1 110 ? -24.220 0.774 16.133 1.00 55.38 110 GLY A C 1
ATOM 875 O O . GLY A 1 110 ? -24.823 0.610 15.074 1.00 55.38 110 GLY A O 1
ATOM 876 N N . LYS A 1 111 ? -24.424 -0.015 17.193 1.00 50.38 111 LYS A N 1
ATOM 877 C CA . LYS A 1 111 ? -25.676 -0.761 17.355 1.00 50.38 111 LYS A CA 1
ATOM 878 C C . LYS A 1 111 ? -26.804 0.261 17.380 1.00 50.38 111 LYS A C 1
ATOM 880 O O . LYS A 1 111 ? -27.203 0.736 18.444 1.00 50.38 111 LYS A O 1
ATOM 885 N N . GLY A 1 112 ? -27.297 0.617 16.198 1.00 49.62 112 GLY A N 1
ATOM 886 C CA . GLY A 1 112 ? -28.459 1.458 15.994 1.00 49.62 112 GLY A CA 1
ATOM 887 C C . GLY A 1 112 ? -29.685 0.767 16.571 1.00 49.62 112 GLY A C 1
ATOM 888 O O . GLY A 1 112 ? -30.493 0.194 15.846 1.00 49.62 112 GLY A O 1
ATOM 889 N N . LYS A 1 113 ? -29.848 0.839 17.897 1.00 52.50 113 LYS A N 1
ATOM 890 C CA . LYS A 1 113 ? -31.150 0.746 18.546 1.00 52.50 113 LYS A CA 1
ATOM 891 C C . LYS A 1 113 ? -31.986 1.854 17.920 1.00 52.50 113 LYS A C 1
ATOM 893 O O . LYS A 1 113 ? -31.880 3.013 18.315 1.00 52.50 113 LYS A O 1
ATOM 898 N N . ARG A 1 114 ? -32.811 1.492 16.934 1.00 55.78 114 ARG A N 1
ATOM 899 C CA . ARG A 1 114 ? -33.942 2.293 16.465 1.00 55.78 114 ARG A CA 1
ATOM 900 C C . ARG A 1 114 ? -34.834 2.573 17.680 1.00 55.78 114 ARG A C 1
ATOM 902 O O . ARG A 1 114 ? -35.726 1.794 18.001 1.00 55.78 114 ARG A O 1
ATOM 909 N N . LYS A 1 115 ? -34.543 3.649 18.417 1.00 55.06 115 LYS A N 1
ATOM 910 C CA . LYS A 1 115 ? -35.385 4.141 19.507 1.00 55.06 115 LYS A CA 1
ATOM 911 C C . LYS A 1 115 ? -36.622 4.762 18.874 1.00 55.06 115 LYS A C 1
ATOM 913 O O . LYS A 1 115 ? -36.593 5.883 18.374 1.00 55.06 115 LYS A O 1
ATOM 918 N N . ASN A 1 116 ? -37.704 3.994 18.895 1.00 51.00 116 ASN A N 1
ATOM 919 C CA . ASN A 1 116 ? -39.044 4.500 18.683 1.00 51.00 116 ASN A CA 1
ATOM 920 C C . ASN A 1 116 ? -39.336 5.596 19.728 1.00 51.00 116 ASN A C 1
ATOM 922 O O . ASN A 1 116 ? -39.033 5.445 20.913 1.00 51.00 116 ASN A O 1
ATOM 926 N N . ARG A 1 117 ? -39.881 6.720 19.262 1.00 52.97 117 ARG A N 1
ATOM 927 C CA . ARG A 1 117 ? -40.227 7.920 20.034 1.00 52.97 117 ARG A CA 1
ATOM 928 C C . ARG A 1 117 ? -41.167 7.594 21.205 1.00 52.97 117 ARG A C 1
ATOM 930 O O . ARG A 1 117 ? -42.347 7.376 20.954 1.00 52.97 117 ARG A O 1
ATOM 937 N N . LYS A 1 118 ? -40.704 7.683 22.461 1.00 50.91 118 LYS A N 1
ATOM 938 C CA . LYS A 1 118 ? -41.496 8.199 23.604 1.00 50.91 118 LYS A CA 1
ATOM 939 C C . LYS A 1 118 ? -40.660 8.283 24.888 1.00 50.91 118 LYS A C 1
ATOM 941 O O . LYS A 1 118 ? -40.166 7.269 25.357 1.00 50.91 118 LYS A O 1
ATOM 946 N N . GLY A 1 119 ? -40.626 9.464 25.504 1.00 48.91 119 GLY A N 1
ATOM 947 C CA . GLY A 1 119 ? -40.588 9.572 26.964 1.00 48.91 119 GLY A CA 1
ATOM 948 C C . GLY A 1 119 ? -39.255 9.924 27.632 1.00 48.91 119 GLY A C 1
ATOM 949 O O . GLY A 1 119 ? -38.456 9.048 27.921 1.00 48.91 119 GLY A O 1
ATOM 950 N N . LYS A 1 120 ? -39.180 11.201 28.027 1.00 48.97 120 LYS A N 1
ATOM 951 C CA . LYS A 1 120 ? -38.899 11.674 29.398 1.00 48.97 120 LYS A CA 1
ATOM 952 C C . LYS A 1 120 ? -37.436 11.703 29.889 1.00 48.97 120 LYS A C 1
ATOM 954 O O . LYS A 1 120 ? -36.728 10.708 29.913 1.00 48.97 120 LYS A O 1
ATOM 959 N N . ALA A 1 121 ? -37.054 12.910 30.304 1.00 39.50 121 ALA A N 1
ATOM 960 C CA . ALA A 1 121 ? -35.790 13.325 30.894 1.00 39.50 121 ALA A CA 1
ATOM 961 C C . ALA A 1 121 ? -35.523 12.728 32.288 1.00 39.50 121 ALA A C 1
ATOM 963 O O . ALA A 1 121 ? -36.459 12.605 33.077 1.00 39.50 121 ALA A O 1
ATOM 964 N N . ALA A 1 122 ? -34.250 12.429 32.555 1.00 43.56 122 ALA A N 1
ATOM 965 C CA . ALA A 1 122 ? -33.534 12.368 33.842 1.00 43.56 122 ALA A CA 1
ATOM 966 C C . ALA A 1 122 ? -32.163 11.746 33.497 1.00 43.56 122 ALA A C 1
ATOM 968 O O . ALA A 1 122 ? -32.122 10.657 32.934 1.00 43.56 122 ALA A O 1
ATOM 969 N N . ASP A 1 123 ? -31.081 12.517 33.435 1.00 41.12 123 ASP A N 1
ATOM 970 C CA . ASP A 1 123 ? -30.202 12.869 34.560 1.00 41.12 123 ASP A CA 1
ATOM 971 C C . ASP A 1 123 ? -29.524 11.652 35.218 1.00 41.12 123 ASP A C 1
ATOM 973 O O . ASP A 1 123 ? -30.119 10.588 35.367 1.00 41.12 123 ASP A O 1
ATOM 977 N N . SER A 1 124 ? -28.285 11.873 35.653 1.00 42.56 124 SER A N 1
ATOM 978 C CA . SER A 1 124 ? -27.403 10.978 36.404 1.00 42.56 124 SER A CA 1
ATOM 979 C C . SER A 1 124 ? -26.419 10.127 35.589 1.00 42.56 124 SER A C 1
ATOM 981 O O . SER A 1 124 ? -26.669 9.001 35.163 1.00 42.56 124 SER A O 1
ATOM 983 N N . SER A 1 125 ? -25.224 10.706 35.451 1.00 37.66 125 SER A N 1
ATOM 984 C CA . SER A 1 125 ? -23.936 10.034 35.637 1.00 37.66 125 SER A CA 1
ATOM 985 C C . SER A 1 125 ? -24.025 8.805 36.547 1.00 37.66 125 SER A C 1
ATOM 987 O O . SER A 1 125 ? -24.586 8.935 37.631 1.00 37.66 125 SER A O 1
ATOM 989 N N . THR A 1 126 ? -23.422 7.678 36.144 1.00 35.97 126 THR A N 1
ATOM 990 C CA . THR A 1 126 ? -22.608 6.723 36.944 1.00 35.97 126 THR A CA 1
ATOM 991 C C . THR A 1 126 ? -22.583 5.361 36.222 1.00 35.97 126 THR A C 1
ATOM 993 O O . THR A 1 126 ? -23.626 4.800 35.908 1.00 35.97 126 THR A O 1
ATOM 996 N N . THR A 1 127 ? -21.369 4.853 35.975 1.00 34.78 127 THR A N 1
ATOM 997 C CA . THR A 1 127 ? -20.987 3.429 35.807 1.00 34.78 127 THR A CA 1
ATOM 998 C C . THR A 1 127 ? -21.667 2.552 34.749 1.00 34.78 127 THR A C 1
ATOM 1000 O O . THR A 1 127 ? -22.786 2.087 34.941 1.00 34.78 127 THR A O 1
ATOM 1003 N N . SER A 1 128 ? -20.873 2.105 33.773 1.00 42.91 128 SER A N 1
ATOM 1004 C CA . SER A 1 128 ? -20.880 0.690 33.367 1.00 42.91 128 SER A CA 1
ATOM 1005 C C . SER A 1 128 ? -19.574 0.323 32.660 1.00 42.91 128 SER A C 1
ATOM 1007 O O . SER A 1 128 ? -19.430 0.400 31.442 1.00 42.91 128 SER A O 1
ATOM 1009 N N . GLU A 1 129 ? -18.598 -0.081 33.470 1.00 38.91 129 GLU A N 1
ATOM 1010 C CA . GLU A 1 129 ? -17.517 -0.963 33.044 1.00 38.91 129 GLU A CA 1
ATOM 1011 C C . GLU A 1 129 ? -18.134 -2.265 32.492 1.00 38.91 129 GLU A C 1
ATOM 1013 O O . GLU A 1 129 ? -19.036 -2.828 33.113 1.00 38.91 129 GLU A O 1
ATOM 1018 N N . GLY A 1 130 ? -17.686 -2.738 31.321 1.00 38.34 130 GLY A N 1
ATOM 1019 C CA . GLY A 1 130 ? -18.045 -4.072 30.804 1.00 38.34 130 GLY A CA 1
ATOM 1020 C C . GLY A 1 130 ? -18.867 -4.153 29.508 1.00 38.34 130 GLY A C 1
ATOM 1021 O O . GLY A 1 130 ? -19.353 -5.233 29.173 1.00 38.34 130 GLY A O 1
ATOM 1022 N N . GLU A 1 131 ? -19.022 -3.075 28.736 1.00 44.91 131 GLU A N 1
ATOM 1023 C CA . GLU A 1 131 ? -19.681 -3.134 27.422 1.00 44.91 131 GLU A CA 1
ATOM 1024 C C . GLU A 1 131 ? -18.659 -3.311 26.293 1.00 44.91 131 GLU A C 1
ATOM 1026 O O . GLU A 1 131 ? -17.770 -2.485 26.116 1.00 44.91 131 GLU A O 1
ATOM 1031 N N . LYS A 1 132 ? -18.795 -4.416 25.544 1.00 48.22 132 LYS A N 1
ATOM 1032 C CA . LYS A 1 132 ? -18.068 -4.772 24.309 1.00 48.22 132 LYS A CA 1
ATOM 1033 C C . LYS A 1 132 ? -17.560 -3.520 23.578 1.00 48.22 132 LYS A C 1
ATOM 1035 O O . LYS A 1 132 ? -18.371 -2.835 22.955 1.00 48.22 132 LYS A O 1
ATOM 1040 N N . LYS A 1 133 ? -16.256 -3.221 23.684 1.00 55.94 133 LYS A N 1
ATOM 1041 C CA . LYS A 1 133 ? -15.605 -2.126 22.949 1.00 55.94 133 LYS A CA 1
ATOM 1042 C C . LYS A 1 133 ? -15.894 -2.352 21.464 1.00 55.94 133 LYS A C 1
ATOM 1044 O O . LYS A 1 133 ? -15.379 -3.299 20.884 1.00 55.94 133 LYS A O 1
ATOM 1049 N N . GLY A 1 134 ? -16.828 -1.588 20.899 1.00 67.75 134 GLY A N 1
ATOM 1050 C CA . GLY A 1 134 ? -17.044 -1.589 19.456 1.00 67.75 134 GLY A CA 1
ATOM 1051 C C . GLY A 1 134 ? -15.779 -1.068 18.791 1.00 67.75 134 GLY A C 1
ATOM 1052 O O . GLY A 1 134 ? -15.166 -0.155 19.346 1.00 67.75 134 GLY A O 1
ATOM 1053 N N . ALA A 1 135 ? -15.402 -1.655 17.658 1.00 76.31 135 ALA A N 1
ATOM 1054 C CA . ALA A 1 135 ? -14.209 -1.254 16.929 1.00 76.31 135 ALA A CA 1
ATOM 1055 C C . ALA A 1 135 ? -14.268 0.244 16.581 1.00 76.31 135 ALA A C 1
ATOM 1057 O O . ALA A 1 135 ? -15.324 0.775 16.195 1.00 76.31 135 ALA A O 1
ATOM 1058 N N . VAL A 1 136 ? -13.155 0.935 16.828 1.00 86.38 136 VAL A N 1
ATOM 1059 C CA . VAL A 1 136 ? -12.969 2.355 16.536 1.00 86.38 136 VAL A CA 1
ATOM 1060 C C . VAL A 1 136 ? -12.334 2.504 15.162 1.00 86.38 136 VAL A C 1
ATOM 1062 O O . VAL A 1 136 ? -11.191 2.122 14.946 1.00 86.38 136 VAL A O 1
ATOM 1065 N N . TYR A 1 137 ? -13.062 3.152 14.260 1.00 90.31 137 TYR A N 1
ATOM 1066 C CA . TYR A 1 137 ? -12.612 3.417 12.902 1.00 90.31 137 TYR A CA 1
ATOM 1067 C C . TYR A 1 137 ? -12.326 4.907 12.704 1.00 90.31 137 TYR A C 1
ATOM 1069 O O . TYR A 1 137 ? -13.169 5.750 13.016 1.00 90.31 137 TYR A O 1
ATOM 1077 N N . HIS A 1 138 ? -11.166 5.241 12.141 1.00 92.12 138 HIS A N 1
ATOM 1078 C CA . HIS A 1 138 ? -10.800 6.613 11.774 1.00 92.12 138 HIS A CA 1
ATOM 1079 C C . HIS A 1 138 ? -10.912 6.807 10.258 1.00 92.12 138 HIS A C 1
ATOM 1081 O O . HIS A 1 138 ? -10.339 6.016 9.512 1.00 92.12 138 HIS A O 1
ATOM 1087 N N . PRO A 1 139 ? -11.607 7.835 9.749 1.00 93.50 139 PRO A N 1
ATOM 1088 C CA . PRO A 1 139 ? -11.758 8.019 8.314 1.00 93.50 139 PRO A CA 1
ATOM 1089 C C . PRO A 1 139 ? -10.423 8.362 7.644 1.00 93.50 139 PRO A C 1
ATOM 1091 O O . PRO A 1 139 ? -9.611 9.141 8.154 1.00 93.50 139 PRO A O 1
ATOM 1094 N N . VAL A 1 140 ? -10.222 7.786 6.463 1.00 94.88 140 VAL A N 1
ATOM 1095 C CA . VAL A 1 140 ? -9.027 7.934 5.631 1.00 94.88 140 VAL A CA 1
ATOM 1096 C C . VAL A 1 140 ? -9.407 8.729 4.395 1.00 94.88 140 VAL A C 1
ATOM 1098 O O . VAL A 1 140 ? -10.329 8.371 3.658 1.00 94.88 140 VAL A O 1
ATOM 1101 N N . CYS A 1 141 ? -8.683 9.815 4.150 1.00 95.56 141 CYS A N 1
ATOM 1102 C CA . CYS A 1 141 ? -8.887 10.671 2.991 1.00 95.56 141 CYS A CA 1
ATOM 1103 C C . CYS A 1 141 ? -7.658 10.664 2.082 1.00 95.56 141 CYS A C 1
ATOM 1105 O O . CYS A 1 141 ? -6.532 10.536 2.555 1.00 95.56 141 CYS A O 1
ATOM 1107 N N . CYS A 1 142 ? -7.858 10.860 0.782 1.00 96.31 142 CYS A N 1
ATOM 1108 C CA . CYS A 1 142 ? -6.765 11.136 -0.140 1.00 96.31 142 CYS A CA 1
ATOM 1109 C C . CYS A 1 142 ? -6.082 12.456 0.246 1.00 96.31 142 CYS A C 1
ATOM 1111 O O . CYS A 1 142 ? -6.749 13.461 0.481 1.00 96.31 142 CYS A O 1
ATOM 1113 N N . GLU A 1 143 ? -4.757 12.468 0.281 1.00 95.44 143 GLU A N 1
ATOM 1114 C CA . GLU A 1 143 ? -3.959 13.650 0.613 1.00 95.44 143 GLU A CA 1
ATOM 1115 C C . GLU A 1 143 ? -4.091 14.758 -0.443 1.00 95.44 143 GLU A C 1
ATOM 1117 O O . GLU A 1 143 ? -4.098 15.936 -0.100 1.00 95.44 143 GLU A O 1
ATOM 1122 N N . VAL A 1 144 ? -4.265 14.386 -1.716 1.00 95.38 144 VAL A N 1
ATOM 1123 C CA . VAL A 1 144 ? -4.284 15.326 -2.849 1.00 95.38 144 VAL A CA 1
ATOM 1124 C C . VAL A 1 144 ? -5.621 16.059 -2.967 1.00 95.38 144 VAL A C 1
ATOM 1126 O O . VAL A 1 144 ? -5.657 17.280 -3.064 1.00 95.38 144 VAL A O 1
ATOM 1129 N N . CYS A 1 145 ? -6.737 15.325 -2.954 1.00 95.69 145 CYS A N 1
ATOM 1130 C CA . CYS A 1 145 ? -8.071 15.897 -3.180 1.00 95.69 145 CYS A CA 1
ATOM 1131 C C . CYS A 1 145 ? -8.978 15.886 -1.941 1.00 95.69 145 CYS A C 1
ATOM 1133 O O . CYS A 1 145 ? -10.123 16.318 -2.023 1.00 95.69 145 CYS A O 1
ATOM 1135 N N . SER A 1 146 ? -8.507 15.374 -0.797 1.00 94.19 146 SER A N 1
ATOM 1136 C CA . SER A 1 146 ? -9.282 15.252 0.452 1.00 94.19 146 SER A CA 1
ATOM 1137 C C . SER A 1 146 ? -10.546 14.380 0.375 1.00 94.19 146 SER A C 1
ATOM 1139 O O . SER A 1 146 ? -11.342 14.381 1.315 1.00 94.19 146 SER A O 1
ATOM 1141 N N . THR A 1 147 ? -10.722 13.600 -0.697 1.00 95.50 147 THR A N 1
ATOM 1142 C CA . THR A 1 147 ? -11.842 12.654 -0.844 1.00 95.50 147 THR A CA 1
ATOM 1143 C C . THR A 1 147 ? -11.714 11.515 0.161 1.00 95.50 147 THR A C 1
ATOM 1145 O O . THR A 1 147 ? -10.627 10.967 0.329 1.00 95.50 147 THR A O 1
ATOM 1148 N N . GLU A 1 148 ? -12.809 11.138 0.818 1.00 95.00 148 GLU A N 1
ATOM 1149 C CA . GLU A 1 148 ? -12.852 9.985 1.721 1.00 95.00 148 GLU A CA 1
ATOM 1150 C C . GLU A 1 148 ? -12.805 8.673 0.928 1.00 95.00 148 GLU A C 1
ATOM 1152 O O . GLU A 1 148 ? -13.624 8.433 0.037 1.00 95.00 148 GLU A O 1
ATOM 1157 N N . VAL A 1 149 ? -11.805 7.848 1.233 1.00 95.06 149 VAL A N 1
ATOM 1158 C CA . VAL A 1 149 ? -11.462 6.632 0.474 1.00 95.06 149 VAL A CA 1
ATOM 1159 C C . VAL A 1 149 ? -11.622 5.361 1.309 1.00 95.06 149 VAL A C 1
ATOM 1161 O O . VAL A 1 149 ? -11.745 4.267 0.750 1.00 95.06 149 VAL A O 1
ATOM 1164 N N . GLY A 1 150 ? -11.653 5.487 2.637 1.00 94.50 150 GLY A N 1
ATOM 1165 C CA . GLY A 1 150 ? -11.709 4.342 3.532 1.00 94.50 150 GLY A CA 1
ATOM 1166 C C . GLY A 1 150 ? -11.764 4.708 5.011 1.00 94.50 150 GLY A C 1
ATOM 1167 O O . GLY A 1 150 ? -11.951 5.867 5.378 1.00 94.50 150 GLY A O 1
ATOM 1168 N N . VAL A 1 151 ? -11.545 3.701 5.852 1.00 94.38 151 VAL A N 1
ATOM 1169 C CA . VAL A 1 151 ? -11.371 3.826 7.303 1.00 94.38 151 VAL A CA 1
ATOM 1170 C C . VAL A 1 151 ? -10.116 3.087 7.769 1.00 94.38 151 VAL A C 1
ATOM 1172 O O . VAL A 1 151 ? -9.618 2.201 7.082 1.00 94.38 151 VAL A O 1
ATOM 1175 N N . PHE A 1 152 ? -9.599 3.462 8.929 1.00 94.56 152 PHE A N 1
ATOM 1176 C CA . PHE A 1 152 ? -8.422 2.895 9.573 1.00 94.56 152 PHE A CA 1
ATOM 1177 C C . PHE A 1 152 ? -8.827 2.320 10.931 1.00 94.56 152 PHE A C 1
ATOM 1179 O O . PHE A 1 152 ? -9.404 3.047 11.746 1.00 94.56 152 PHE A O 1
ATOM 1186 N N . ASP A 1 153 ? -8.583 1.027 11.128 1.00 91.75 153 ASP A N 1
ATOM 1187 C CA . ASP A 1 153 ? -8.987 0.274 12.325 1.00 91.75 153 ASP A CA 1
ATOM 1188 C C 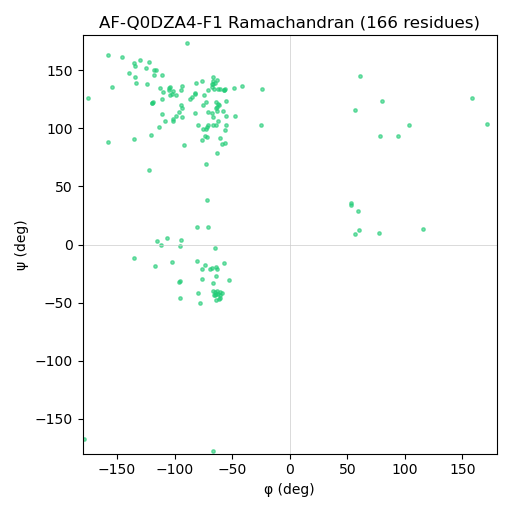. ASP A 1 153 ? -7.912 0.315 13.431 1.00 91.75 153 ASP A C 1
ATOM 1190 O O . ASP A 1 153 ? -6.796 0.795 13.221 1.00 91.75 153 ASP A O 1
ATOM 1194 N N . GLU A 1 154 ? -8.238 -0.216 14.611 1.00 89.12 154 GLU A N 1
ATOM 1195 C CA . GLU A 1 154 ? -7.331 -0.341 15.764 1.00 89.12 154 GLU A CA 1
ATOM 1196 C C . GLU A 1 154 ? -6.140 -1.280 15.493 1.00 89.12 154 GLU A C 1
ATOM 1198 O O . GLU A 1 154 ? -5.067 -1.077 16.056 1.00 89.12 154 GLU A O 1
ATOM 1203 N N . ASP A 1 155 ? -6.299 -2.254 14.590 1.00 89.25 155 ASP A N 1
ATOM 1204 C CA . ASP A 1 155 ? -5.256 -3.212 14.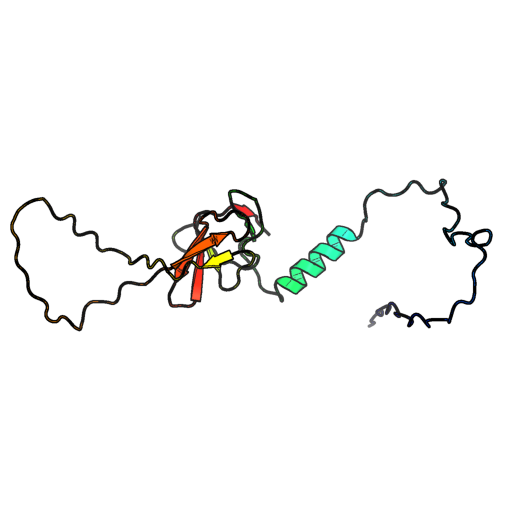179 1.00 89.25 155 ASP A CA 1
ATOM 1205 C C . ASP A 1 155 ? -4.260 -2.636 13.145 1.00 89.25 155 ASP A C 1
ATOM 1207 O O . ASP A 1 155 ? -3.541 -3.377 12.474 1.00 89.25 155 ASP A O 1
ATOM 1211 N N . GLU A 1 156 ? -4.244 -1.313 12.967 1.00 91.25 156 GLU A N 1
ATOM 1212 C CA . GLU A 1 156 ? -3.422 -0.598 11.980 1.00 91.25 156 GLU A CA 1
ATOM 1213 C C . GLU A 1 156 ? -3.686 -1.013 10.518 1.00 91.25 156 GLU A C 1
ATOM 1215 O O . GLU A 1 156 ? -2.819 -0.911 9.644 1.00 91.25 156 GLU A O 1
ATOM 1220 N N . VAL A 1 157 ? -4.913 -1.459 10.234 1.00 93.06 157 VAL A N 1
ATOM 1221 C CA . VAL A 1 157 ? -5.351 -1.876 8.897 1.00 93.06 157 VAL A CA 1
ATOM 1222 C C . VAL A 1 157 ? -6.184 -0.779 8.241 1.00 93.06 157 VAL A C 1
ATOM 1224 O O . VAL A 1 157 ? -7.147 -0.269 8.816 1.00 93.06 157 VAL A O 1
ATOM 1227 N N . TYR A 1 158 ? -5.859 -0.459 6.990 1.00 94.88 158 TYR A N 1
ATOM 1228 C CA . TYR A 1 158 ? -6.665 0.408 6.136 1.00 94.88 158 TYR A CA 1
ATOM 1229 C C . TYR A 1 158 ? -7.729 -0.415 5.414 1.00 94.88 158 TYR A C 1
ATOM 1231 O O . TYR A 1 158 ? -7.410 -1.368 4.706 1.00 94.88 158 TYR A O 1
ATOM 1239 N N . HIS A 1 159 ? -8.987 -0.015 5.552 1.00 94.44 159 HIS A N 1
ATOM 1240 C CA . HIS A 1 159 ? -10.140 -0.583 4.866 1.00 94.44 159 HIS A CA 1
ATOM 1241 C C . HIS A 1 159 ? -10.646 0.403 3.815 1.00 94.44 159 HIS A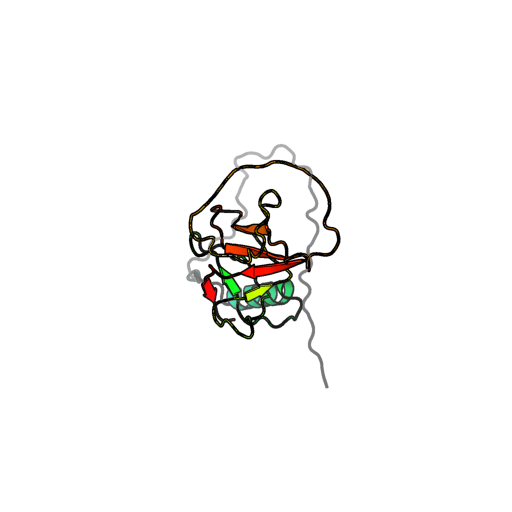 C 1
ATOM 1243 O O . HIS A 1 159 ? -11.273 1.413 4.135 1.00 94.44 159 HIS A O 1
ATOM 1249 N N . PHE A 1 160 ? -10.392 0.100 2.548 1.00 95.44 160 PHE A N 1
ATOM 1250 C CA . PHE A 1 160 ? -10.830 0.897 1.409 1.00 95.44 160 PHE A CA 1
ATOM 1251 C C . PHE A 1 160 ? -12.151 0.371 0.847 1.00 95.44 160 PHE A C 1
ATOM 1253 O O . PHE A 1 160 ? -12.286 -0.826 0.604 1.00 95.44 160 PHE A O 1
ATOM 1260 N N . PHE A 1 161 ? -13.108 1.267 0.601 1.00 92.94 161 PHE A N 1
ATOM 1261 C CA . PHE A 1 161 ? -14.413 0.937 -0.002 1.00 92.94 161 PHE A CA 1
ATOM 1262 C C . PHE A 1 161 ? -14.853 1.919 -1.099 1.00 92.94 161 PHE A C 1
ATOM 1264 O O . PHE A 1 161 ? -15.793 1.626 -1.836 1.00 92.94 161 PHE A O 1
ATOM 1271 N N . ASN A 1 162 ? -14.181 3.067 -1.232 1.00 90.06 162 ASN A N 1
ATOM 1272 C CA . ASN A 1 162 ? -14.445 4.074 -2.260 1.00 90.06 162 ASN A CA 1
ATOM 1273 C C . ASN A 1 162 ? -13.175 4.310 -3.089 1.00 90.06 162 ASN A C 1
ATOM 1275 O O . ASN A 1 162 ? -12.552 5.369 -3.025 1.00 90.06 162 ASN A O 1
ATOM 1279 N N . VAL A 1 163 ? -12.742 3.265 -3.793 1.00 93.19 163 VAL A N 1
ATOM 1280 C CA . VAL A 1 163 ? -11.490 3.233 -4.560 1.00 93.19 163 VAL A CA 1
ATOM 1281 C C . VAL A 1 163 ? -11.710 2.604 -5.927 1.00 93.19 163 VAL A C 1
ATOM 1283 O O . VAL A 1 163 ? -12.637 1.816 -6.114 1.00 93.19 163 VAL A O 1
ATOM 1286 N N . ILE A 1 164 ? -10.842 2.948 -6.876 1.00 94.50 164 ILE A N 1
ATOM 1287 C CA . ILE A 1 164 ? -10.800 2.336 -8.204 1.00 94.50 164 ILE A CA 1
ATOM 1288 C C . ILE A 1 164 ? -9.687 1.282 -8.193 1.00 94.50 164 ILE A C 1
ATOM 1290 O O . ILE A 1 164 ? -8.520 1.664 -8.093 1.00 94.50 164 ILE A O 1
ATOM 1294 N N . PRO A 1 165 ? -10.015 -0.020 -8.253 1.00 94.06 165 PRO A N 1
ATOM 1295 C CA . PRO A 1 165 ? -9.015 -1.067 -8.377 1.00 94.06 165 PRO A CA 1
ATOM 1296 C C . PRO A 1 165 ? -8.590 -1.237 -9.840 1.00 94.06 165 PRO A C 1
ATOM 1298 O O . PRO A 1 165 ? -9.428 -1.424 -10.723 1.00 94.06 165 PRO A O 1
ATOM 1301 N N . SER A 1 166 ? -7.285 -1.228 -10.077 1.00 89.25 166 SER A N 1
ATOM 1302 C CA . SER A 1 166 ? -6.662 -1.667 -11.323 1.00 89.25 166 SER A CA 1
ATOM 1303 C C . SER A 1 166 ? -6.028 -3.034 -11.093 1.00 89.25 166 SER A C 1
ATOM 1305 O O . SER A 1 166 ? -5.337 -3.235 -10.090 1.00 89.25 166 SER A O 1
ATOM 1307 N N . ASN A 1 167 ? -6.264 -3.977 -12.005 1.00 76.88 167 ASN A N 1
ATOM 1308 C CA . ASN A 1 167 ? -5.582 -5.268 -11.960 1.00 76.88 167 ASN A CA 1
ATOM 1309 C C . ASN A 1 167 ? -4.082 -5.054 -12.188 1.00 76.88 167 ASN A C 1
ATOM 1311 O O . ASN A 1 167 ? -3.698 -4.229 -13.020 1.00 76.88 167 ASN A O 1
ATOM 1315 N N . SER A 1 168 ? -3.269 -5.779 -11.419 1.00 58.97 168 SER A N 1
ATOM 1316 C CA . SER A 1 168 ? -1.843 -5.925 -11.704 1.00 58.97 168 SER A CA 1
ATOM 1317 C C . SER A 1 168 ? -1.586 -7.048 -12.696 1.00 58.97 168 SER A C 1
ATOM 1319 O O . SER A 1 168 ? -2.483 -7.902 -12.875 1.00 58.97 168 SER A O 1
#

InterPro domains:
  IPR019370 E2F-associated phosphoprotein [PF10238] (42-166)
  IPR019370 E2F-associated phosphoprotein [PTHR15967] (9-167)